Protein AF-A0A535P1A0-F1 (afdb_monomer)

Seco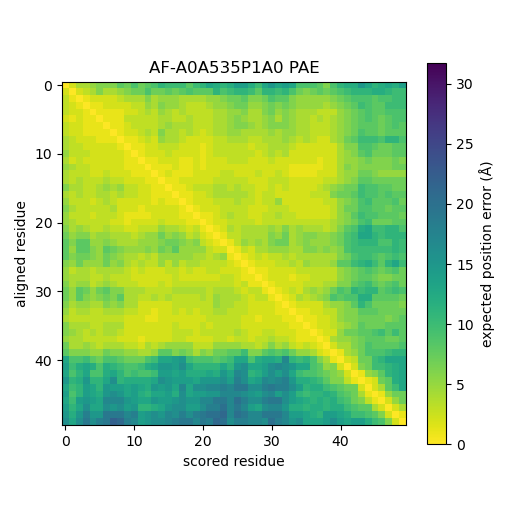ndary structure (DSSP, 8-state):
-HHHHHHTT-SEEETTS-EE--SSSTTTTTTTTSEEEEGGG--TT-----

Sequence (50 aa):
PYAAAKAAGASAVCADGTWSYSKTRSGTCSHHGGVHWWTGNLGPAGPGAH

Radius of gyration: 9.81 Å; Cα contacts (8 Å, |Δi|>4): 82; chains: 1; bounding box: 21×25×21 Å

Structure (mmCIF, N/CA/C/O backbone):
data_AF-A0A535P1A0-F1
#
_entry.id   AF-A0A535P1A0-F1
#
loop_
_atom_site.group_PDB
_atom_site.id
_atom_site.type_symbol
_atom_site.label_atom_id
_atom_site.label_alt_id
_atom_site.label_comp_id
_atom_site.label_asym_id
_atom_site.label_entity_id
_atom_site.label_seq_id
_atom_site.pdbx_PDB_ins_code
_atom_site.Cartn_x
_atom_site.Cartn_y
_atom_site.Cartn_z
_atom_site.occupancy
_atom_site.B_iso_or_equiv
_atom_site.auth_seq_id
_atom_site.auth_comp_id
_atom_site.auth_asym_id
_atom_site.auth_atom_id
_atom_site.pdbx_PDB_model_num
ATOM 1 N N . PRO A 1 1 ? -7.332 -8.504 -5.720 1.00 64.38 1 PRO A N 1
ATOM 2 C CA . PRO A 1 1 ? -7.236 -7.028 -5.580 1.00 64.38 1 PRO A CA 1
ATOM 3 C C . PRO A 1 1 ? -5.820 -6.513 -5.262 1.00 64.38 1 PRO A C 1
ATOM 5 O O . PRO A 1 1 ? -5.385 -5.560 -5.886 1.00 64.38 1 PRO A O 1
ATOM 8 N N . TYR A 1 2 ? -5.082 -7.149 -4.350 1.00 72.94 2 TYR A N 1
ATOM 9 C CA . TYR A 1 2 ? -3.813 -6.627 -3.820 1.00 72.94 2 TYR A CA 1
ATOM 10 C C . TYR A 1 2 ? -2.644 -6.640 -4.817 1.00 72.94 2 TYR A C 1
ATOM 12 O O . TYR A 1 2 ? -1.948 -5.640 -4.983 1.00 72.94 2 TYR A O 1
ATOM 20 N N . ALA A 1 3 ? -2.473 -7.744 -5.550 1.00 76.06 3 ALA A N 1
ATOM 21 C CA . ALA A 1 3 ? -1.485 -7.827 -6.627 1.00 76.06 3 ALA A CA 1
ATOM 22 C C . ALA A 1 3 ? -1.805 -6.851 -7.774 1.00 76.06 3 ALA A C 1
ATOM 24 O O . ALA A 1 3 ? -0.899 -6.220 -8.306 1.00 76.06 3 ALA A O 1
ATOM 25 N N . ALA A 1 4 ? -3.092 -6.673 -8.095 1.00 81.00 4 ALA A N 1
ATOM 26 C CA . ALA A 1 4 ? -3.546 -5.706 -9.093 1.00 81.00 4 ALA A CA 1
ATOM 27 C C . ALA A 1 4 ? -3.306 -4.259 -8.637 1.00 81.00 4 ALA A C 1
ATOM 29 O O . ALA A 1 4 ? -2.794 -3.465 -9.411 1.00 81.00 4 ALA A O 1
ATOM 30 N N . ALA A 1 5 ? -3.576 -3.937 -7.370 1.00 82.88 5 ALA A N 1
ATOM 31 C CA . ALA A 1 5 ? -3.283 -2.632 -6.786 1.00 82.88 5 ALA A CA 1
ATOM 32 C C . ALA A 1 5 ? -1.774 -2.332 -6.816 1.00 82.88 5 ALA A C 1
ATOM 34 O O . ALA A 1 5 ? -1.369 -1.245 -7.213 1.00 82.88 5 ALA A O 1
ATOM 35 N N . LYS A 1 6 ? -0.925 -3.318 -6.490 1.00 81.31 6 LYS A N 1
ATOM 36 C CA . LYS A 1 6 ? 0.534 -3.181 -6.614 1.00 81.31 6 LYS A CA 1
ATOM 37 C C . LYS A 1 6 ? 0.977 -2.993 -8.068 1.00 81.31 6 LYS A C 1
ATOM 39 O O . LYS A 1 6 ? 1.795 -2.120 -8.334 1.00 81.31 6 LYS A O 1
ATOM 44 N N . ALA A 1 7 ? 0.432 -3.776 -9.000 1.00 82.56 7 ALA A N 1
ATOM 45 C CA . ALA A 1 7 ? 0.726 -3.652 -10.429 1.00 82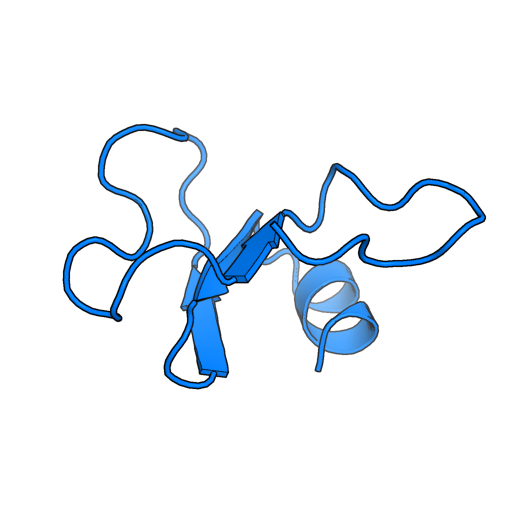.56 7 ALA A CA 1
ATOM 46 C C . ALA A 1 7 ? 0.247 -2.311 -11.012 1.00 82.56 7 ALA A C 1
ATOM 48 O O . ALA A 1 7 ? 0.911 -1.740 -11.868 1.00 82.56 7 ALA A O 1
ATOM 49 N N . ALA A 1 8 ? -0.865 -1.779 -10.503 1.00 85.44 8 ALA A N 1
ATOM 50 C CA . ALA A 1 8 ? -1.403 -0.474 -10.864 1.00 85.44 8 ALA A CA 1
ATOM 51 C C . ALA A 1 8 ? -0.666 0.699 -10.193 1.00 85.44 8 ALA A C 1
ATOM 53 O O . ALA A 1 8 ? -1.007 1.850 -10.448 1.00 85.44 8 ALA A O 1
ATOM 54 N N . GLY A 1 9 ? 0.310 0.437 -9.317 1.00 85.50 9 GLY A N 1
ATOM 55 C CA . GLY A 1 9 ? 1.038 1.478 -8.590 1.00 85.50 9 GLY A CA 1
ATOM 56 C C . GLY A 1 9 ? 0.229 2.155 -7.479 1.00 85.50 9 GLY A C 1
ATOM 57 O O . GLY A 1 9 ? 0.614 3.224 -7.007 1.00 85.50 9 GLY A O 1
ATOM 58 N N . ALA A 1 10 ? -0.878 1.553 -7.038 1.00 89.75 10 ALA A N 1
ATOM 59 C CA . ALA A 1 10 ? -1.556 1.995 -5.828 1.00 89.75 10 ALA A CA 1
ATOM 60 C C . ALA A 1 10 ? -0.603 1.863 -4.639 1.00 89.75 10 ALA A C 1
ATOM 62 O O . ALA A 1 10 ? 0.259 0.986 -4.606 1.00 89.75 10 ALA A O 1
ATOM 63 N N . SER A 1 11 ? -0.754 2.744 -3.660 1.00 86.81 11 SER A N 1
ATOM 64 C CA . SER A 1 11 ? 0.027 2.781 -2.419 1.00 86.81 11 SER A CA 1
ATOM 65 C C . SER A 1 11 ? -0.686 2.041 -1.278 1.00 86.81 11 SER A C 1
ATOM 67 O O . SER A 1 11 ? -0.039 1.494 -0.386 1.00 86.81 11 SER A O 1
ATOM 69 N N . ALA A 1 12 ? -2.018 1.971 -1.328 1.00 87.88 12 ALA A N 1
ATOM 70 C CA . ALA A 1 12 ? -2.852 1.264 -0.364 1.00 87.88 12 ALA A CA 1
ATOM 71 C C . ALA A 1 12 ? -4.165 0.783 -0.993 1.00 87.88 12 ALA A C 1
ATOM 73 O O . ALA A 1 12 ? -4.636 1.332 -1.987 1.00 87.88 12 ALA A O 1
ATOM 74 N N . VAL A 1 13 ? -4.770 -0.225 -0.374 1.00 89.06 13 VAL A N 1
ATOM 75 C CA . VAL A 1 13 ? -6.151 -0.652 -0.603 1.00 89.06 13 VAL A CA 1
ATOM 76 C C . VAL A 1 13 ? -6.95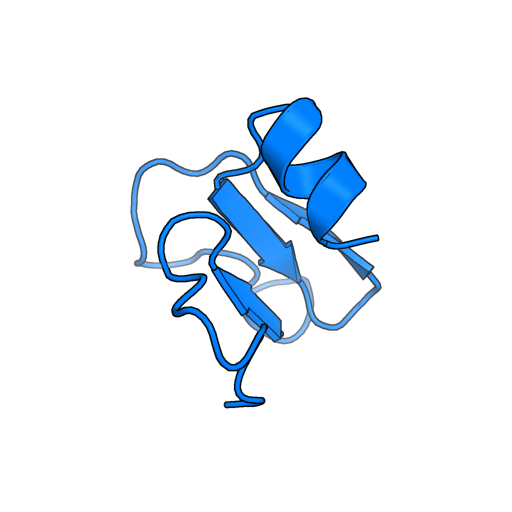6 -0.288 0.640 1.00 89.06 13 VAL A C 1
ATOM 78 O O . VAL A 1 13 ? -6.537 -0.585 1.762 1.00 89.06 13 VAL A O 1
ATOM 81 N N . CYS A 1 14 ? -8.080 0.387 0.440 1.00 90.62 14 CYS A N 1
ATOM 82 C CA . CYS A 1 14 ? -8.976 0.821 1.501 1.00 90.62 14 CYS A CA 1
ATOM 83 C C . CYS A 1 14 ? -9.946 -0.294 1.923 1.00 90.62 14 CYS A C 1
ATOM 85 O O . CYS A 1 14 ? -10.113 -1.283 1.205 1.00 90.62 14 CYS A O 1
ATOM 87 N N . ALA A 1 15 ? -10.582 -0.140 3.088 1.00 87.69 15 ALA A N 1
ATOM 88 C CA . ALA A 1 15 ? -11.516 -1.128 3.639 1.00 87.69 15 ALA A CA 1
ATOM 89 C C . ALA A 1 15 ? -12.774 -1.337 2.781 1.00 87.69 15 ALA A C 1
ATOM 91 O O . ALA A 1 15 ? -13.316 -2.438 2.748 1.00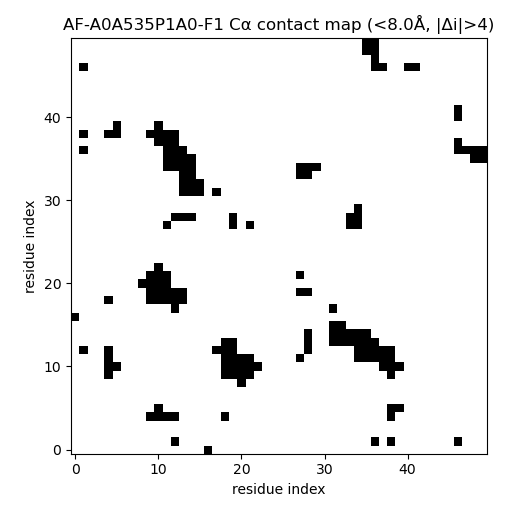 87.69 15 ALA A O 1
ATOM 92 N N . ASP A 1 16 ? -13.194 -0.325 2.025 1.00 87.81 16 ASP A N 1
ATOM 93 C CA . ASP A 1 16 ? -14.287 -0.431 1.051 1.00 87.81 16 ASP A CA 1
ATOM 94 C C . ASP A 1 16 ? -13.876 -1.071 -0.295 1.00 87.81 16 ASP A C 1
ATOM 96 O O . ASP A 1 16 ? -14.702 -1.219 -1.195 1.00 87.81 16 ASP A O 1
ATOM 100 N N . GLY A 1 17 ? -12.604 -1.463 -0.449 1.00 85.31 17 GLY A N 1
ATOM 101 C CA . GLY A 1 17 ? -12.056 -2.077 -1.660 1.00 85.31 17 GLY A CA 1
ATOM 102 C C . GLY A 1 17 ? -11.512 -1.090 -2.697 1.00 85.31 17 GLY A C 1
ATOM 103 O O . GLY A 1 17 ? -10.934 -1.527 -3.698 1.00 85.31 17 GLY A O 1
ATOM 104 N N . THR A 1 18 ? -11.635 0.220 -2.465 1.00 88.75 18 THR A N 1
ATOM 105 C CA . THR A 1 18 ? -11.039 1.246 -3.331 1.00 88.75 18 THR A CA 1
ATOM 106 C C . THR A 1 18 ? -9.515 1.287 -3.199 1.00 88.75 18 THR A C 1
ATOM 108 O O . THR A 1 18 ? -8.926 0.797 -2.231 1.00 88.75 18 THR A O 1
ATOM 111 N N . TRP A 1 19 ? -8.837 1.824 -4.215 1.00 88.44 19 TRP A N 1
ATOM 112 C CA . TRP A 1 19 ? -7.378 1.943 -4.232 1.00 88.44 19 TRP A CA 1
ATOM 113 C C . TRP A 1 19 ? -6.966 3.384 -3.961 1.00 88.44 19 TRP A C 1
ATOM 115 O O . TRP A 1 19 ? -7.504 4.316 -4.554 1.00 88.44 19 TRP A O 1
ATOM 125 N N . SER A 1 20 ? -5.969 3.558 -3.101 1.00 87.44 20 SER A N 1
ATOM 126 C CA . SER A 1 20 ? -5.363 4.853 -2.820 1.00 87.44 20 SER A CA 1
ATOM 127 C C . SER A 1 20 ? -3.952 4.925 -3.389 1.00 87.44 20 SER A C 1
ATOM 129 O O . SER A 1 20 ? -3.168 3.983 -3.268 1.00 87.44 20 SER A O 1
ATOM 131 N N . TYR A 1 21 ? -3.615 6.075 -3.970 1.00 89.19 21 TYR A N 1
ATOM 132 C CA . TYR A 1 21 ? -2.306 6.393 -4.556 1.00 89.19 21 TYR A CA 1
ATOM 133 C C . TYR A 1 21 ? -1.520 7.407 -3.710 1.00 89.19 21 TYR A C 1
ATOM 135 O O . TYR A 1 21 ? -0.555 8.018 -4.174 1.00 89.19 21 TYR A O 1
ATOM 143 N N . SER A 1 22 ? -1.955 7.627 -2.468 1.00 86.56 22 SER A N 1
ATOM 14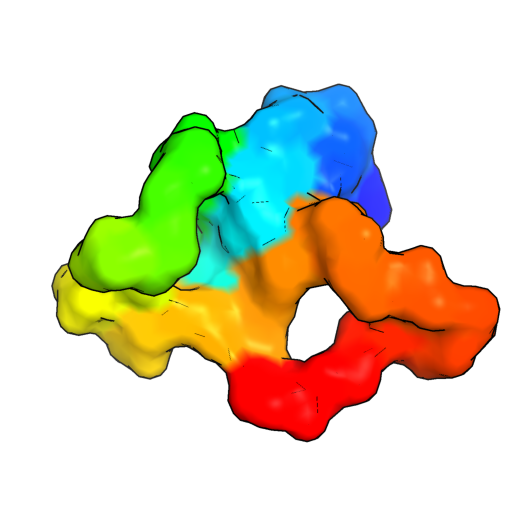4 C CA . SER A 1 22 ? -1.314 8.574 -1.563 1.00 86.56 22 SER A CA 1
ATOM 145 C C . SER A 1 22 ? 0.101 8.140 -1.202 1.00 86.56 22 SER A C 1
ATOM 147 O O . SER A 1 22 ? 0.331 7.045 -0.694 1.00 86.56 22 SER A O 1
ATOM 149 N N . LYS A 1 23 ? 1.049 9.064 -1.375 1.00 80.44 23 LYS A N 1
ATOM 150 C CA . LYS A 1 23 ? 2.449 8.884 -0.957 1.00 80.44 23 LYS A CA 1
ATOM 151 C C . LYS A 1 23 ? 2.623 8.948 0.564 1.00 80.44 23 LYS A C 1
ATOM 153 O O . LYS A 1 23 ? 3.624 8.473 1.090 1.00 80.44 23 LYS A O 1
ATOM 158 N N . THR A 1 24 ? 1.669 9.551 1.272 1.00 80.38 24 THR A N 1
ATOM 159 C CA . THR A 1 24 ? 1.701 9.751 2.725 1.00 80.38 24 THR A CA 1
ATOM 160 C C . THR A 1 24 ? 0.774 8.778 3.440 1.00 80.38 24 THR A C 1
ATOM 162 O O . THR A 1 24 ? -0.339 8.513 2.988 1.00 80.38 24 THR A O 1
ATOM 165 N N . ARG A 1 25 ? 1.197 8.270 4.606 1.00 79.75 25 ARG A N 1
ATOM 166 C CA . ARG A 1 25 ? 0.345 7.374 5.407 1.00 79.75 25 ARG A CA 1
ATOM 167 C C . ARG A 1 25 ? -0.762 8.101 6.169 1.00 79.75 25 ARG A C 1
ATOM 169 O O . ARG A 1 25 ? -1.806 7.516 6.435 1.00 79.75 25 ARG A O 1
ATOM 176 N N . SER A 1 26 ? -0.555 9.375 6.478 1.00 84.81 26 SER A N 1
ATOM 177 C CA . SER A 1 26 ? -1.521 10.202 7.197 1.00 84.81 26 SER A CA 1
ATOM 178 C C . SER A 1 26 ? -2.732 10.514 6.319 1.00 84.81 26 SER A C 1
ATOM 180 O O . SER A 1 26 ? -2.574 11.016 5.208 1.00 84.81 26 SER A O 1
ATOM 182 N N . GLY A 1 27 ? -3.933 10.215 6.814 1.00 86.69 27 GLY A N 1
ATOM 183 C CA . GLY A 1 27 ? -5.190 10.519 6.124 1.00 86.69 27 GLY A CA 1
ATOM 184 C C . GLY A 1 27 ? -5.572 9.553 4.993 1.00 86.69 27 GLY A 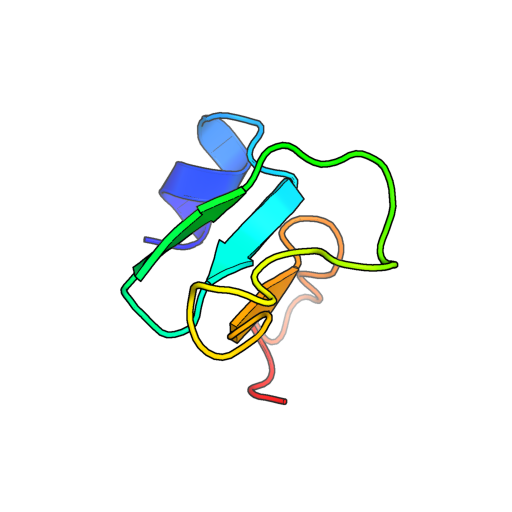C 1
ATOM 185 O O . GLY A 1 27 ? -6.592 9.748 4.330 1.00 86.69 27 GLY A O 1
ATOM 186 N N . THR A 1 28 ? -4.769 8.517 4.738 1.00 89.81 28 THR A N 1
ATOM 187 C CA . THR A 1 28 ? -5.059 7.570 3.658 1.00 89.81 28 THR A CA 1
ATOM 188 C C . THR A 1 28 ? -6.239 6.684 4.031 1.00 89.81 28 THR A C 1
ATOM 190 O O . THR A 1 28 ? -6.272 6.094 5.107 1.00 89.81 28 THR A O 1
ATOM 193 N N . CYS A 1 29 ? -7.211 6.604 3.120 1.00 90.81 29 CYS A N 1
ATOM 194 C CA . CYS A 1 29 ? -8.458 5.867 3.300 1.00 90.81 29 CYS A CA 1
ATOM 195 C C . CYS A 1 29 ? -9.329 6.346 4.478 1.00 90.81 29 CYS A C 1
ATOM 197 O O . CYS A 1 29 ? -10.239 5.627 4.870 1.00 90.81 29 CYS A O 1
ATOM 199 N N . SER A 1 30 ? -9.133 7.559 5.016 1.00 90.06 30 SER A N 1
ATOM 200 C CA . SER A 1 30 ? -9.941 8.058 6.147 1.00 90.06 30 SER A CA 1
ATOM 201 C C . SER A 1 30 ? -11.447 8.081 5.871 1.00 90.06 30 SER A C 1
ATOM 203 O O . SER A 1 30 ? -12.234 7.797 6.764 1.00 90.06 30 SER A O 1
ATOM 205 N N . HIS A 1 31 ? -11.850 8.377 4.633 1.00 87.31 31 HIS A N 1
ATOM 206 C CA . HIS A 1 31 ? -13.255 8.334 4.204 1.00 87.31 31 HIS A CA 1
ATOM 207 C C . HIS A 1 31 ? -13.728 6.929 3.805 1.00 87.31 31 HIS A C 1
ATOM 209 O O . HIS A 1 31 ? -14.923 6.689 3.687 1.00 87.31 31 HIS A O 1
ATOM 215 N N . HIS A 1 32 ? -12.790 6.005 3.613 1.00 87.44 32 HIS A N 1
ATOM 216 C CA . HIS A 1 32 ? -13.009 4.666 3.070 1.00 87.44 32 HIS A CA 1
ATOM 217 C C . HIS A 1 32 ? -12.877 3.575 4.147 1.00 87.44 32 HIS A C 1
ATOM 219 O O . HIS A 1 32 ? -12.592 2.422 3.834 1.00 87.44 32 HIS A O 1
ATOM 225 N N . GLY A 1 33 ? -13.028 3.947 5.426 1.00 88.06 33 GLY A N 1
ATOM 226 C CA . GLY A 1 33 ? -12.945 3.026 6.567 1.00 88.06 33 GLY A CA 1
ATOM 227 C C . GLY A 1 33 ? -11.525 2.686 7.028 1.00 88.06 33 GLY A C 1
ATOM 228 O O . GLY A 1 33 ? -11.344 1.773 7.825 1.00 88.06 33 GLY A O 1
ATOM 229 N N . GLY A 1 34 ? -10.519 3.421 6.558 1.00 89.25 34 GLY A N 1
ATOM 230 C CA . GLY A 1 34 ? -9.114 3.174 6.861 1.00 89.25 34 GLY A CA 1
ATOM 231 C C . GLY A 1 34 ? -8.431 2.268 5.840 1.00 89.25 34 GLY A C 1
ATOM 232 O O . GLY A 1 34 ? -9.025 1.788 4.869 1.00 89.25 34 GLY A O 1
ATOM 233 N N . VAL A 1 35 ? -7.123 2.108 6.017 1.00 89.06 35 VAL A N 1
ATOM 234 C CA . VAL A 1 35 ? -6.309 1.281 5.126 1.00 89.06 35 VAL A CA 1
ATOM 235 C C . VAL A 1 35 ? -6.484 -0.171 5.512 1.00 89.06 35 VAL A C 1
ATOM 237 O O . VAL A 1 35 ? -6.140 -0.544 6.622 1.00 89.06 35 VAL A O 1
ATOM 240 N N . HIS A 1 36 ? -6.964 -0.977 4.574 1.00 85.81 36 HIS A N 1
ATOM 241 C CA . HIS A 1 36 ? -7.047 -2.422 4.739 1.00 85.81 36 HIS A CA 1
ATOM 242 C C . HIS A 1 36 ? -5.696 -3.089 4.477 1.00 85.81 36 HIS A C 1
ATOM 244 O O . HIS A 1 36 ? -5.366 -4.115 5.064 1.00 85.81 36 HIS A O 1
ATOM 250 N N . TRP A 1 37 ? -4.913 -2.540 3.539 1.00 82.50 37 TRP A N 1
ATOM 251 C CA . TRP A 1 37 ? -3.584 -3.061 3.242 1.00 82.50 37 TRP A CA 1
ATOM 252 C C . TRP A 1 37 ? -2.689 -2.069 2.475 1.00 82.50 37 TRP A C 1
ATOM 254 O O . TRP A 1 37 ? -3.145 -1.369 1.574 1.00 82.50 37 TRP A O 1
ATOM 264 N N . TRP A 1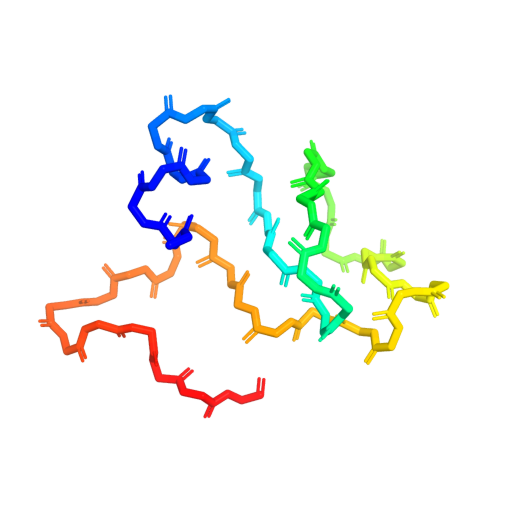 38 ? -1.387 -2.055 2.786 1.00 84.62 38 TRP A N 1
ATOM 265 C CA . TRP A 1 38 ? -0.364 -1.239 2.114 1.00 84.62 38 TRP A CA 1
ATOM 266 C C . TRP A 1 38 ? 0.398 -2.032 1.043 1.00 84.62 38 TRP A C 1
ATOM 268 O O . TRP A 1 38 ? 1.053 -3.030 1.352 1.00 84.62 38 TRP A O 1
ATOM 278 N N . THR A 1 39 ? 0.425 -1.545 -0.201 1.00 82.00 39 THR A N 1
ATOM 279 C CA . THR A 1 39 ? 1.078 -2.244 -1.330 1.00 82.00 39 THR A CA 1
ATOM 280 C C . THR A 1 39 ? 2.585 -2.413 -1.183 1.00 82.00 39 THR A C 1
ATOM 282 O O . THR A 1 39 ? 3.144 -3.404 -1.661 1.00 82.00 39 THR A O 1
ATOM 285 N N . GLY A 1 40 ? 3.241 -1.486 -0.484 1.00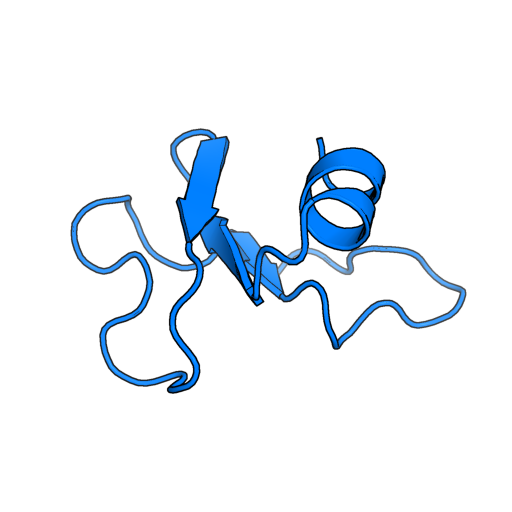 74.38 40 GLY A N 1
ATOM 286 C CA . GLY A 1 40 ? 4.674 -1.537 -0.195 1.00 74.38 40 GLY A CA 1
ATOM 287 C C . GLY A 1 40 ? 5.078 -2.556 0.877 1.00 74.38 40 GLY A C 1
ATOM 288 O O . GLY A 1 40 ? 6.260 -2.854 0.991 1.00 74.38 40 GLY A O 1
ATOM 289 N N . ASN A 1 41 ? 4.127 -3.113 1.638 1.00 67.62 41 ASN A N 1
ATOM 290 C CA . ASN A 1 41 ? 4.410 -3.959 2.805 1.00 67.62 41 ASN A CA 1
ATOM 291 C C . ASN A 1 41 ? 4.080 -5.449 2.580 1.00 67.62 41 ASN A C 1
ATOM 293 O O . ASN A 1 41 ? 3.753 -6.162 3.527 1.00 67.62 41 ASN A O 1
ATOM 297 N N . LEU A 1 42 ? 4.149 -5.939 1.334 1.00 63.28 42 LEU A N 1
ATOM 298 C CA . LEU A 1 42 ? 4.066 -7.383 1.056 1.00 63.28 42 LEU A CA 1
ATOM 299 C C . LEU A 1 42 ? 5.366 -8.059 1.455 1.00 63.28 42 LEU A C 1
ATOM 301 O O . LEU A 1 42 ? 6.289 -8.175 0.650 1.00 63.28 42 LEU A O 1
ATOM 305 N N . GLY A 1 43 ? 5.407 -8.537 2.693 1.00 57.75 43 GLY A N 1
ATOM 306 C CA . GLY A 1 43 ? 6.292 -9.638 3.032 1.00 57.75 43 GLY A CA 1
ATOM 307 C C . GLY A 1 43 ? 5.892 -10.920 2.279 1.00 57.75 43 GLY A C 1
ATOM 308 O O . GLY A 1 43 ? 4.792 -11.007 1.724 1.00 57.75 43 GLY A O 1
ATOM 309 N N . PRO A 1 44 ? 6.753 -11.950 2.292 1.00 56.53 44 PRO A N 1
ATOM 310 C CA . PRO A 1 44 ? 6.486 -13.249 1.664 1.00 56.53 44 PRO A CA 1
ATOM 311 C C . PRO A 1 44 ? 5.234 -13.958 2.214 1.00 56.53 44 PRO A C 1
ATOM 313 O O . PRO A 1 44 ? 4.700 -14.843 1.557 1.00 56.53 44 PRO A O 1
ATOM 316 N N . ALA A 1 45 ? 4.733 -13.540 3.382 1.00 59.06 45 ALA A N 1
ATOM 317 C CA . ALA A 1 45 ? 3.509 -14.049 4.003 1.00 59.06 45 ALA A CA 1
ATOM 318 C C . ALA A 1 45 ? 2.203 -13.477 3.406 1.00 59.06 45 ALA A C 1
ATOM 320 O O . ALA A 1 45 ? 1.115 -13.825 3.858 1.00 59.06 45 ALA A O 1
ATOM 321 N N . GLY A 1 46 ? 2.280 -12.610 2.392 1.00 57.19 46 GLY A N 1
ATOM 322 C CA . GLY A 1 46 ? 1.104 -11.921 1.867 1.00 57.19 46 GLY A CA 1
ATOM 323 C C . GLY A 1 46 ? 0.612 -10.808 2.804 1.00 57.19 46 GLY A C 1
ATOM 324 O O . GLY A 1 46 ? 1.292 -10.459 3.771 1.00 57.19 46 GLY A O 1
ATOM 325 N N . PRO A 1 47 ? -0.529 -10.174 2.484 1.00 61.88 47 PRO A N 1
ATOM 326 C CA . PRO A 1 47 ? -1.057 -9.059 3.256 1.00 61.88 47 PRO A CA 1
ATOM 327 C C . PRO A 1 47 ? -1.524 -9.564 4.626 1.00 61.88 47 PRO A C 1
ATOM 329 O O . PRO A 1 47 ? -2.633 -10.071 4.763 1.00 61.88 47 PRO A O 1
ATOM 332 N N . GLY A 1 48 ? -0.663 -9.448 5.639 1.00 54.94 48 GLY A N 1
ATOM 333 C CA . GLY A 1 48 ? -1.073 -9.616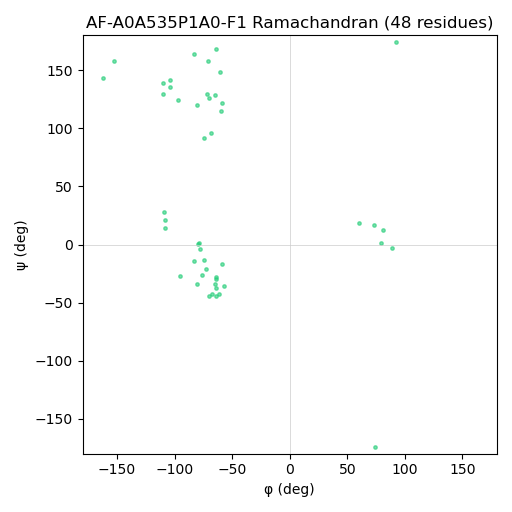 7.027 1.00 54.94 48 GLY A CA 1
ATOM 334 C C . GLY A 1 48 ? -2.144 -8.578 7.332 1.00 54.94 48 GLY A C 1
ATOM 335 O O . GLY A 1 48 ? -1.857 -7.384 7.253 1.00 54.94 48 GLY A O 1
ATOM 336 N N . ALA A 1 49 ? -3.362 -9.038 7.606 1.00 49.16 49 ALA A N 1
ATOM 337 C CA . ALA A 1 49 ? -4.481 -8.188 7.980 1.00 49.16 49 ALA A CA 1
ATOM 338 C C . ALA A 1 49 ? -4.114 -7.402 9.246 1.00 49.16 49 ALA A C 1
ATOM 340 O O . ALA A 1 49 ? -3.746 -7.994 10.262 1.00 49.16 49 ALA A O 1
ATOM 341 N N . HIS A 1 50 ? -4.164 -6.080 9.151 1.00 49.41 50 HIS A N 1
ATOM 342 C CA . HIS A 1 50 ? -4.184 -5.154 10.275 1.00 49.41 50 HIS A CA 1
ATOM 343 C C . HIS A 1 50 ? -5.223 -4.088 9.964 1.00 49.41 50 HIS A C 1
ATOM 345 O O . HIS A 1 50 ? -5.235 -3.631 8.800 1.00 49.41 50 HIS A O 1
#

pLDDT: mean 79.35, std 12.12, range [49.16, 90.81]

Mean predicted aligned error: 5.95 Å

Foldseek 3Di:
DLVVLLVVCFQFQAPQRDTHNDPDQPPPNVVRHHTQFGNVPDDVVGTDGD

Solvent-accessible surface area (backbone atoms only — not comparable to full-atom values): 3051 Å² total; per-residue (Å²): 111,67,70,57,36,42,74,72,61,28,38,28,32,21,59,78,71,50,76,34,70,56,92,52,80,79,76,47,34,63,92,37,77,27,57,43,43,52,46,87,63,62,50,98,85,45,81,73,83,96